Protein AF-A0A9X0D3Z3-F1 (afdb_monomer)

pLDDT: mean 90.57, std 7.13, range [52.97, 96.5]

Radius of gyration: 14.51 Å; Cα contacts (8 Å, |Δi|>4): 92; chains: 1; bounding box: 49×24×41 Å

Nearest PDB structures (foldseek):
  8t8a-assembly1_C-2  TM=8.438E-01  e=3.538E-03  Pseudomonas sp.
  8t8a-assembly1_A  TM=8.619E-01  e=6.961E-03  Pseudomonas sp.
  8jhe-assembly1_A  TM=8.313E-01  e=6.506E-03  synthetic construct
  8t8a-assembly1_B-2  TM=8.607E-01  e=1.118E-02  Pseudomonas sp.
  7eii-assembly1_B  TM=8.572E-01  e=1.045E-02  synthetic construct

Organism: NCBI:txid174260

Secondary structure (DSSP, 8-state):
------SS-----PPTT-SS-HHHHHHHHT-SSTTS-----SGGGSSS-SSHHHHHHHHHHHHHHHH--S-TT-

Structure (mmCIF, N/CA/C/O backbone):
data_AF-A0A9X0D3Z3-F1
#
_entry.id   AF-A0A9X0D3Z3-F1
#
loop_
_atom_site.group_PDB
_atom_site.id
_atom_site.type_symbol
_atom_site.label_atom_id
_atom_site.label_alt_id
_atom_site.label_comp_id
_atom_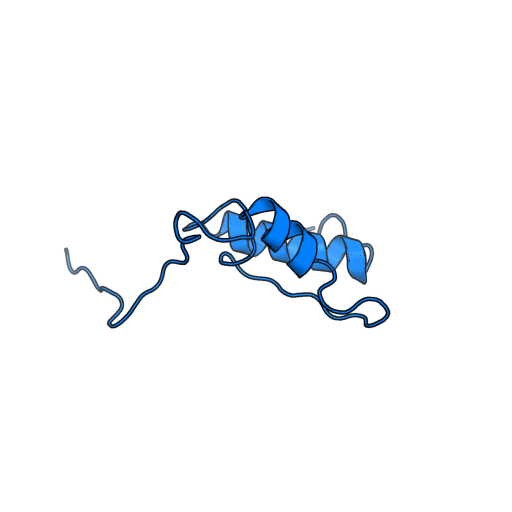site.labe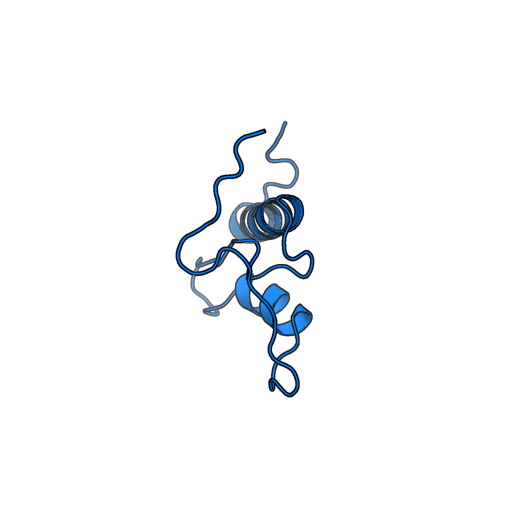l_asym_id
_atom_site.label_entity_id
_atom_site.label_seq_id
_atom_site.pdbx_PDB_ins_code
_atom_site.Cartn_x
_atom_site.Cartn_y
_atom_site.Cartn_z
_atom_site.occupancy
_atom_site.B_iso_or_equiv
_atom_site.auth_seq_id
_atom_site.auth_comp_id
_atom_site.auth_asym_id
_atom_site.auth_atom_id
_atom_site.pdbx_PDB_model_num
ATOM 1 N N . MET A 1 1 ? 32.011 -11.926 -0.208 1.00 52.97 1 MET A N 1
ATOM 2 C CA . MET A 1 1 ? 30.651 -11.392 0.015 1.00 52.97 1 MET A CA 1
ATOM 3 C C . MET A 1 1 ? 29.688 -12.320 -0.701 1.00 52.97 1 MET A C 1
ATOM 5 O O . MET A 1 1 ? 29.925 -12.590 -1.870 1.00 52.97 1 MET A O 1
ATOM 9 N N . VAL A 1 2 ? 28.703 -12.889 -0.004 1.00 74.69 2 VAL A N 1
ATOM 10 C CA . VAL A 1 2 ? 27.691 -13.764 -0.618 1.00 74.69 2 VAL A CA 1
ATOM 11 C C . VAL A 1 2 ? 26.433 -12.928 -0.800 1.00 74.69 2 VAL A C 1
ATOM 13 O O . VAL A 1 2 ? 25.850 -12.490 0.188 1.00 74.69 2 VAL A O 1
ATOM 16 N N . PHE A 1 3 ? 26.043 -12.680 -2.046 1.00 79.19 3 PHE A N 1
ATOM 17 C CA . PHE A 1 3 ? 24.778 -12.026 -2.365 1.00 79.19 3 PHE A CA 1
ATOM 18 C C . PHE A 1 3 ? 23.706 -13.098 -2.559 1.00 79.19 3 PHE A C 1
ATOM 20 O O . PHE A 1 3 ? 23.938 -14.085 -3.258 1.00 79.19 3 PHE A O 1
ATOM 27 N N . LYS A 1 4 ? 22.546 -12.916 -1.927 1.00 78.56 4 LYS A N 1
ATOM 28 C CA . LYS A 1 4 ? 21.339 -13.701 -2.200 1.00 78.56 4 LYS A CA 1
ATOM 29 C C . LYS A 1 4 ? 20.353 -12.803 -2.929 1.00 78.56 4 LYS A C 1
ATOM 31 O O . LYS A 1 4 ? 20.022 -11.731 -2.429 1.00 78.56 4 LYS A O 1
ATOM 36 N N . TYR A 1 5 ? 19.923 -13.245 -4.100 1.00 79.44 5 TYR A N 1
ATOM 37 C CA . TYR A 1 5 ? 18.914 -12.570 -4.904 1.00 79.44 5 TYR A CA 1
ATOM 38 C C . TYR A 1 5 ? 17.574 -13.283 -4.745 1.00 79.44 5 TYR A C 1
ATOM 40 O O . TYR A 1 5 ? 17.529 -14.458 -4.383 1.00 79.44 5 TYR A O 1
ATOM 48 N N . TRP A 1 6 ? 16.494 -12.556 -4.999 1.00 80.12 6 TRP A N 1
ATOM 49 C CA . TRP A 1 6 ? 15.161 -13.134 -5.103 1.00 80.12 6 TRP A CA 1
ATOM 50 C C . TRP A 1 6 ? 15.013 -13.841 -6.453 1.00 80.12 6 TRP A C 1
ATOM 52 O O . TRP A 1 6 ? 15.444 -13.297 -7.469 1.00 80.12 6 TRP A O 1
ATOM 62 N N . ASP A 1 7 ? 14.387 -15.020 -6.469 1.00 81.38 7 ASP A N 1
ATOM 63 C CA . ASP A 1 7 ? 14.295 -15.865 -7.672 1.00 81.38 7 ASP A CA 1
ATOM 64 C C . ASP A 1 7 ? 13.358 -15.305 -8.757 1.00 81.38 7 ASP A C 1
ATOM 66 O O . ASP A 1 7 ? 13.464 -15.680 -9.923 1.00 81.38 7 ASP A O 1
ATOM 70 N N . THR A 1 8 ? 12.425 -14.421 -8.391 1.00 77.44 8 THR A N 1
ATOM 71 C CA . THR A 1 8 ? 11.387 -13.912 -9.300 1.00 77.44 8 THR A CA 1
ATOM 72 C C . THR A 1 8 ? 11.381 -12.391 -9.371 1.00 77.44 8 THR A C 1
ATOM 74 O O . THR A 1 8 ? 11.808 -11.810 -10.367 1.00 77.44 8 THR A O 1
ATOM 77 N N . THR A 1 9 ? 10.860 -11.707 -8.357 1.00 74.88 9 THR A N 1
ATOM 78 C CA . THR A 1 9 ? 10.828 -10.239 -8.292 1.00 74.88 9 THR A CA 1
ATOM 79 C C . THR A 1 9 ? 10.477 -9.808 -6.873 1.00 74.88 9 THR A C 1
ATOM 81 O O . THR A 1 9 ? 9.600 -10.396 -6.251 1.00 74.88 9 THR A O 1
ATOM 84 N N . CYS A 1 10 ? 11.146 -8.779 -6.359 1.00 81.31 10 CYS A N 1
ATOM 85 C CA . CYS A 1 10 ? 10.890 -8.224 -5.023 1.00 81.31 10 CYS A CA 1
ATOM 86 C C . CYS A 1 10 ? 10.466 -6.751 -5.052 1.00 81.31 10 CYS A C 1
ATOM 88 O O . CYS A 1 10 ? 10.376 -6.123 -4.003 1.00 81.31 10 CYS A O 1
ATOM 90 N N . TRP A 1 11 ? 10.249 -6.198 -6.247 1.00 85.62 11 TRP A N 1
ATOM 91 C CA . TRP A 1 11 ? 10.010 -4.776 -6.461 1.00 85.62 11 TRP A CA 1
ATOM 92 C C . TRP A 1 11 ? 8.718 -4.563 -7.238 1.00 85.62 11 TRP A C 1
ATOM 94 O O . TRP A 1 11 ? 8.451 -5.280 -8.206 1.00 85.62 11 TRP A O 1
ATOM 104 N N . HIS A 1 12 ? 7.967 -3.536 -6.856 1.00 90.56 12 HIS A N 1
ATOM 105 C CA . HIS A 1 12 ? 6.777 -3.100 -7.570 1.00 90.56 12 HIS A CA 1
ATOM 106 C C . HIS A 1 12 ? 7.075 -1.794 -8.299 1.00 90.56 12 HIS A C 1
ATOM 108 O O . HIS A 1 12 ? 7.695 -0.889 -7.753 1.00 90.56 12 HIS A O 1
ATOM 114 N N . GLN A 1 13 ? 6.636 -1.691 -9.552 1.00 88.38 13 GLN A N 1
ATOM 115 C CA . GLN A 1 13 ? 6.759 -0.464 -10.333 1.00 88.38 13 GLN A CA 1
ATOM 116 C C . GLN A 1 13 ? 5.457 -0.186 -11.072 1.00 88.38 13 GLN A C 1
ATOM 118 O O . GLN A 1 13 ? 4.850 -1.085 -11.660 1.00 88.38 13 GLN A O 1
ATOM 123 N N . THR A 1 14 ? 5.033 1.077 -11.082 1.00 90.00 14 THR A N 1
ATOM 124 C CA . THR A 1 14 ? 3.913 1.501 -11.923 1.00 90.00 14 THR A CA 1
ATOM 125 C C . THR A 1 14 ? 4.366 1.521 -13.377 1.00 90.00 14 THR A C 1
ATOM 127 O O . THR A 1 14 ? 5.272 2.262 -13.756 1.00 90.00 14 THR A O 1
ATOM 130 N N . LYS A 1 15 ? 3.724 0.704 -14.213 1.00 90.75 15 LYS A N 1
ATOM 131 C CA . LYS A 1 15 ? 4.035 0.614 -15.640 1.00 90.75 15 LYS A CA 1
ATOM 132 C C . LYS A 1 15 ? 3.783 1.961 -16.331 1.00 90.75 15 LYS A C 1
ATOM 134 O O . LYS A 1 15 ? 2.725 2.565 -16.143 1.00 90.75 15 LYS A O 1
ATOM 139 N N . ALA A 1 16 ? 4.711 2.402 -17.179 1.00 91.56 16 ALA A N 1
ATOM 140 C CA . ALA A 1 16 ? 4.524 3.599 -17.998 1.00 91.56 16 ALA A CA 1
ATOM 141 C C . ALA A 1 16 ? 3.259 3.487 -18.872 1.00 91.56 16 ALA A C 1
ATOM 143 O O . ALA A 1 16 ? 2.985 2.433 -19.450 1.00 91.56 16 ALA A O 1
ATOM 144 N N . GLY A 1 17 ? 2.487 4.574 -18.955 1.00 94.06 17 GLY A N 1
ATOM 145 C CA . GLY A 1 17 ? 1.209 4.597 -19.674 1.00 94.06 17 GLY A CA 1
ATOM 146 C C . GLY A 1 17 ? 0.051 3.896 -18.952 1.00 94.06 17 GLY A C 1
ATOM 147 O O . GLY A 1 17 ? -0.981 3.660 -19.572 1.00 94.06 17 GLY A O 1
ATOM 148 N N . SER A 1 18 ? 0.199 3.547 -17.669 1.00 93.25 18 SER A N 1
ATOM 149 C CA . SER A 1 18 ? -0.932 3.091 -16.850 1.00 93.25 18 SER A CA 1
ATOM 150 C C . SER A 1 18 ? -1.979 4.196 -16.697 1.00 93.25 18 SER A C 1
ATOM 152 O O . SER A 1 18 ? -1.639 5.370 -16.573 1.00 93.25 18 SER A O 1
ATOM 154 N N . ASN A 1 19 ? -3.251 3.803 -16.625 1.00 95.44 19 ASN A N 1
ATOM 155 C CA . ASN A 1 19 ? -4.376 4.726 -16.423 1.00 95.44 19 ASN A CA 1
ATOM 156 C C . ASN A 1 19 ? -4.475 5.273 -14.988 1.00 95.44 19 ASN A C 1
ATOM 158 O O . ASN A 1 19 ? -5.329 6.110 -14.716 1.00 95.44 19 ASN A O 1
ATOM 162 N N . ALA A 1 20 ? -3.642 4.776 -14.073 1.00 92.44 20 ALA A N 1
ATOM 163 C CA . ALA A 1 20 ? -3.573 5.215 -12.689 1.00 92.44 20 ALA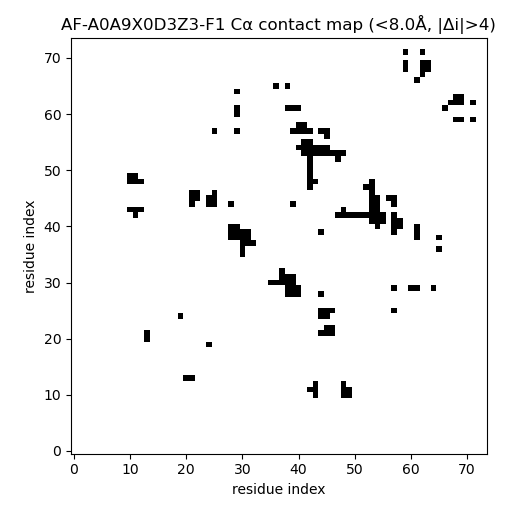 A CA 1
ATOM 16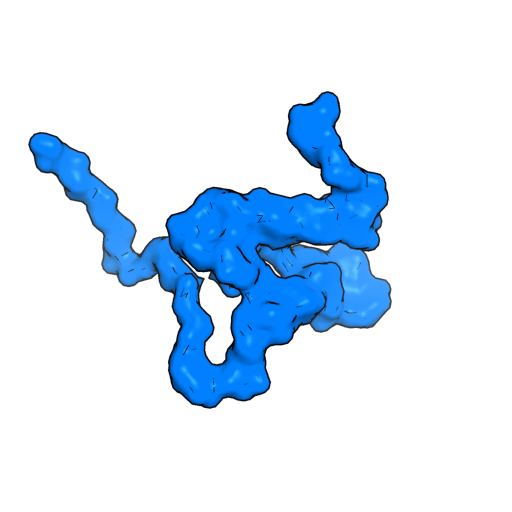4 C C . ALA A 1 20 ? -2.118 5.514 -12.329 1.00 92.44 20 ALA A C 1
ATOM 166 O O . ALA A 1 20 ? -1.215 4.722 -12.621 1.00 92.44 20 ALA A O 1
ATOM 167 N N . SER A 1 21 ? -1.902 6.660 -11.692 1.00 92.94 21 SER A N 1
ATOM 168 C CA . SER A 1 21 ? -0.624 6.995 -11.082 1.00 92.94 21 SER A CA 1
ATOM 169 C C . SER A 1 21 ? -0.459 6.261 -9.753 1.00 92.94 21 SER A C 1
ATOM 171 O O . SER A 1 21 ? -1.404 5.720 -9.176 1.00 92.94 21 SER A O 1
ATOM 173 N N . ARG A 1 22 ? 0.754 6.295 -9.206 1.00 91.56 22 ARG A N 1
ATOM 174 C CA . ARG A 1 22 ? 1.002 5.742 -7.874 1.00 91.56 22 ARG A CA 1
ATOM 175 C C . ARG A 1 22 ? 0.324 6.543 -6.756 1.00 91.56 22 ARG A C 1
ATOM 177 O O . ARG A 1 22 ? -0.024 5.972 -5.730 1.00 91.56 22 ARG A O 1
ATOM 184 N N . TYR A 1 23 ? 0.061 7.832 -6.982 1.00 94.31 23 TYR A N 1
ATOM 185 C CA . TYR A 1 23 ? -0.764 8.644 -6.084 1.00 94.31 23 TYR A CA 1
ATOM 186 C C . TYR A 1 23 ? -2.222 8.172 -6.079 1.00 94.31 23 TYR A C 1
ATOM 188 O O . TYR A 1 23 ? -2.837 8.098 -5.016 1.00 94.31 23 TYR A O 1
ATOM 196 N N . ASP A 1 24 ? -2.759 7.809 -7.247 1.00 95.25 24 ASP A N 1
ATOM 197 C CA . ASP A 1 24 ? -4.112 7.255 -7.354 1.00 95.25 24 ASP A CA 1
ATOM 198 C C . ASP A 1 24 ? -4.205 5.901 -6.641 1.00 95.25 24 ASP A C 1
ATOM 200 O O . ASP A 1 24 ? -5.169 5.655 -5.918 1.00 95.25 24 ASP A O 1
ATOM 204 N N . LEU A 1 25 ? -3.175 5.057 -6.782 1.00 93.94 25 LEU A N 1
ATOM 205 C CA . LEU A 1 25 ? -3.076 3.773 -6.084 1.00 93.94 25 LEU A CA 1
ATOM 206 C C . LEU A 1 25 ? -2.977 3.937 -4.561 1.00 93.94 25 LEU A C 1
ATOM 208 O O . LEU A 1 25 ? -3.730 3.275 -3.853 1.00 93.94 25 LEU A O 1
ATOM 212 N N . GLU A 1 26 ? -2.118 4.830 -4.050 1.00 95.31 26 GLU A N 1
ATOM 213 C CA . GLU A 1 26 ? -2.002 5.089 -2.601 1.00 95.31 26 GLU A CA 1
ATOM 214 C C . GLU A 1 26 ? -3.324 5.616 -2.028 1.00 95.31 26 GLU A C 1
ATOM 216 O O . GLU A 1 26 ? -3.745 5.218 -0.942 1.00 95.31 26 GLU A O 1
ATOM 221 N N . LYS A 1 27 ? -4.031 6.470 -2.779 1.00 94.75 27 LYS A N 1
ATOM 222 C CA . LYS A 1 27 ? -5.357 6.954 -2.385 1.00 94.75 27 LYS A CA 1
ATOM 223 C C . LYS A 1 27 ? -6.400 5.837 -2.378 1.00 94.75 27 LYS A C 1
ATOM 225 O O . LYS A 1 27 ? -7.181 5.752 -1.436 1.00 94.75 27 LYS A O 1
ATOM 230 N N . TRP A 1 28 ? -6.426 5.000 -3.413 1.00 95.25 28 TRP A N 1
ATOM 231 C CA . TRP A 1 28 ? -7.353 3.873 -3.514 1.00 95.25 28 TRP A CA 1
ATOM 232 C C . TRP A 1 28 ? -7.113 2.837 -2.410 1.00 95.25 28 TRP A C 1
ATOM 234 O O . TRP A 1 28 ? -8.069 2.389 -1.786 1.00 95.2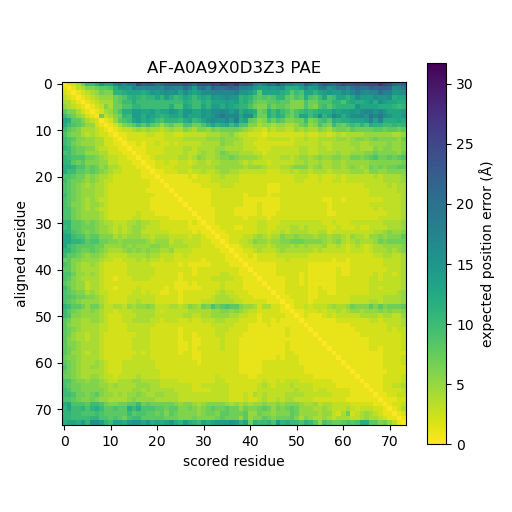5 28 TRP A O 1
ATOM 244 N N . ALA A 1 29 ? -5.855 2.511 -2.108 1.00 95.19 29 ALA A N 1
ATOM 245 C CA . ALA A 1 29 ? -5.488 1.479 -1.137 1.00 95.19 29 ALA A CA 1
ATOM 246 C C . ALA A 1 29 ? -5.961 1.782 0.297 1.00 95.19 29 ALA A C 1
ATOM 248 O O . ALA A 1 29 ? -6.214 0.863 1.077 1.00 95.19 29 ALA A O 1
ATOM 249 N N . LYS A 1 30 ? -6.158 3.063 0.629 1.00 93.81 30 LYS A N 1
ATOM 250 C CA . LYS A 1 30 ? -6.743 3.500 1.903 1.00 93.81 30 LYS A CA 1
ATOM 251 C C . LYS A 1 30 ? -8.213 3.122 2.060 1.00 93.81 30 LYS A C 1
ATOM 253 O O . LYS A 1 30 ? -8.667 2.925 3.176 1.00 93.81 30 LYS A O 1
ATOM 258 N N . ARG A 1 31 ? -8.977 3.049 0.969 1.00 92.94 31 ARG A N 1
ATOM 259 C CA . ARG A 1 31 ? -10.388 2.641 1.012 1.00 92.94 31 ARG A CA 1
ATOM 260 C C . ARG A 1 31 ? -10.820 2.018 -0.318 1.00 92.94 31 ARG A C 1
ATOM 262 O O . ARG A 1 31 ? -11.593 2.627 -1.061 1.00 92.94 31 ARG A O 1
ATOM 269 N N . PRO A 1 32 ? -10.329 0.810 -0.638 1.00 94.75 32 PRO A N 1
ATOM 270 C CA . PRO A 1 32 ? -10.590 0.163 -1.920 1.00 94.75 32 PRO A CA 1
ATOM 271 C C . PRO A 1 32 ? -12.067 -0.196 -2.112 1.00 94.75 32 PRO A C 1
ATOM 273 O O . PRO A 1 32 ? -12.545 -0.212 -3.246 1.00 94.75 32 PRO A O 1
ATOM 276 N N . PHE A 1 33 ? -12.786 -0.438 -1.011 1.00 94.12 33 PHE A N 1
ATOM 277 C CA . PHE A 1 33 ? -14.207 -0.777 -0.986 1.00 94.12 33 PHE A CA 1
ATOM 278 C C . PHE A 1 33 ? -14.964 0.239 -0.112 1.00 94.12 33 PHE A C 1
ATOM 280 O O . PHE A 1 33 ? -14.934 0.160 1.120 1.00 94.12 33 PHE A O 1
ATOM 287 N N . PRO A 1 34 ? -15.611 1.252 -0.718 1.00 89.00 34 PRO A N 1
ATOM 288 C CA . PRO A 1 34 ? -16.392 2.233 0.029 1.00 89.00 34 PRO A CA 1
ATOM 289 C C . PRO A 1 34 ? -17.473 1.560 0.886 1.00 89.00 34 PRO A C 1
ATOM 291 O O . PRO A 1 34 ? -18.241 0.745 0.387 1.00 89.00 34 PRO A O 1
ATOM 294 N N . GLY A 1 35 ? -17.541 1.912 2.174 1.00 88.75 35 GLY A N 1
ATOM 295 C CA . GLY A 1 35 ? -18.494 1.325 3.128 1.00 88.75 35 GLY A CA 1
ATOM 296 C C . GLY A 1 35 ? -18.004 0.069 3.859 1.00 88.75 35 GLY A C 1
ATOM 297 O O . GLY A 1 35 ? -18.595 -0.290 4.869 1.00 88.75 35 GLY A O 1
ATOM 298 N N . GLU A 1 36 ? -16.890 -0.537 3.438 1.00 92.31 36 GLU A N 1
ATOM 299 C CA . GLU A 1 36 ? -16.284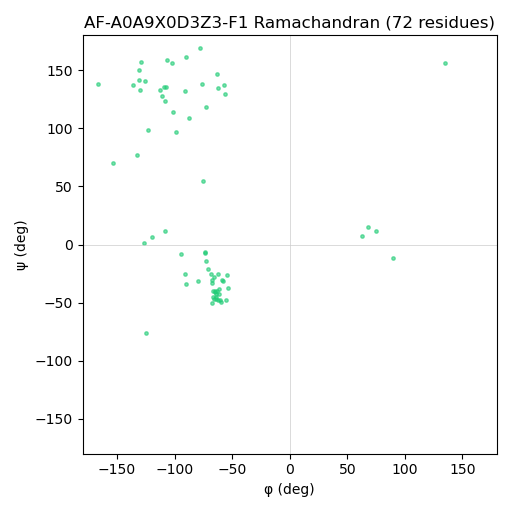 -1.692 4.120 1.00 92.31 36 GLU A CA 1
ATOM 300 C C . GLU A 1 36 ? -14.980 -1.293 4.809 1.00 92.31 36 GLU A C 1
ATOM 302 O O . GLU A 1 36 ? -14.169 -0.593 4.209 1.00 92.31 36 GLU A O 1
ATOM 307 N N . GLU A 1 37 ? -14.756 -1.735 6.049 1.00 89.88 37 GLU A N 1
ATOM 308 C CA . GLU A 1 37 ? -13.528 -1.469 6.822 1.00 89.88 37 GLU A CA 1
ATOM 309 C C . GLU A 1 37 ? -12.344 -2.323 6.330 1.00 89.88 37 GLU A C 1
ATOM 311 O O . GLU A 1 37 ? -11.730 -3.083 7.078 1.00 89.88 37 GLU A O 1
ATOM 316 N N . ILE A 1 38 ? -12.052 -2.230 5.032 1.00 93.25 38 ILE A N 1
ATOM 317 C CA . ILE A 1 38 ? -10.963 -2.931 4.357 1.00 93.25 38 ILE A CA 1
ATOM 318 C C . ILE A 1 38 ? -9.930 -1.908 3.908 1.00 93.25 38 ILE A C 1
ATOM 320 O O . ILE A 1 38 ? -10.261 -0.908 3.272 1.00 93.25 38 ILE A O 1
ATOM 324 N N . TYR A 1 39 ? -8.670 -2.215 4.199 1.00 94.25 39 TYR A N 1
ATOM 325 C CA . TYR A 1 39 ? -7.506 -1.404 3.871 1.00 94.25 39 TYR A CA 1
ATOM 326 C C . TYR A 1 39 ? -6.461 -2.292 3.205 1.00 94.25 39 TYR A C 1
ATOM 328 O O . TYR A 1 39 ? -6.272 -3.445 3.597 1.00 94.25 39 TYR A O 1
ATOM 336 N N . VAL A 1 40 ? -5.771 -1.757 2.203 1.00 96.50 40 VAL A N 1
ATOM 337 C CA . VAL A 1 40 ? -4.677 -2.444 1.518 1.00 96.50 40 VAL A CA 1
ATOM 338 C C . VAL A 1 40 ? -3.378 -1.739 1.873 1.00 96.50 40 VAL A C 1
ATOM 340 O O . VAL A 1 40 ? -3.252 -0.523 1.748 1.00 96.50 40 VAL A O 1
ATOM 343 N N . VAL A 1 41 ? -2.409 -2.519 2.339 1.00 96.00 41 VAL A N 1
ATOM 344 C CA . VAL A 1 41 ? -1.114 -2.025 2.809 1.00 96.00 41 VAL A CA 1
ATOM 345 C C . VAL A 1 41 ? 0.013 -2.796 2.137 1.00 96.00 41 VAL A C 1
ATOM 347 O O . VAL A 1 41 ? -0.166 -3.919 1.667 1.00 96.00 41 VAL A O 1
ATOM 350 N N . GLY A 1 42 ? 1.184 -2.181 2.096 1.00 95.06 42 GLY A N 1
ATOM 351 C CA . GLY A 1 42 ? 2.384 -2.711 1.473 1.00 95.06 42 GLY A CA 1
ATOM 352 C C . GLY A 1 42 ? 3.086 -1.650 0.636 1.00 95.06 42 GLY A C 1
ATOM 353 O O . GLY A 1 42 ? 2.470 -0.701 0.155 1.00 95.06 42 GLY A O 1
ATOM 354 N N . GLU A 1 43 ? 4.387 -1.843 0.436 1.00 95.12 43 GLU A N 1
ATOM 355 C CA . GLU A 1 43 ? 5.235 -0.952 -0.366 1.00 95.12 43 GLU A CA 1
ATOM 356 C C . GLU A 1 43 ? 4.671 -0.728 -1.781 1.00 95.12 43 GLU A C 1
ATOM 358 O O . GLU A 1 43 ? 4.651 0.406 -2.254 1.00 95.12 43 GLU A O 1
ATOM 363 N N . ALA A 1 44 ? 4.085 -1.766 -2.389 1.00 93.50 44 ALA A N 1
ATOM 364 C CA . ALA A 1 44 ? 3.439 -1.710 -3.702 1.00 93.50 44 ALA A CA 1
ATOM 365 C C . ALA A 1 44 ? 2.346 -0.633 -3.828 1.00 93.50 44 ALA A C 1
ATOM 367 O O . ALA A 1 44 ? 2.047 -0.170 -4.930 1.00 93.50 44 ALA A O 1
ATOM 368 N N . TYR A 1 45 ? 1.735 -0.259 -2.703 1.00 95.00 45 TYR A N 1
ATOM 369 C CA . TYR A 1 45 ? 0.614 0.673 -2.620 1.00 95.00 45 TYR A CA 1
ATOM 370 C C . TYR A 1 45 ? 1.015 2.024 -2.024 1.00 95.00 45 TYR A C 1
ATOM 372 O O . TYR A 1 45 ? 0.152 2.836 -1.706 1.00 95.00 45 TYR A O 1
ATOM 380 N N . SER A 1 46 ? 2.315 2.281 -1.874 1.00 94.94 46 SER A N 1
ATOM 381 C CA . SER A 1 46 ? 2.835 3.582 -1.469 1.00 94.94 46 SER A CA 1
ATOM 382 C C . SER A 1 46 ? 3.490 4.307 -2.638 1.00 94.94 46 SER A C 1
ATOM 384 O O . SER A 1 46 ? 3.921 3.690 -3.610 1.00 94.94 46 SER A O 1
ATOM 386 N N . ILE A 1 47 ? 3.610 5.632 -2.523 1.00 94.38 47 ILE A N 1
ATOM 387 C CA . ILE A 1 47 ? 4.469 6.457 -3.387 1.00 94.38 47 ILE A CA 1
ATOM 388 C C . ILE A 1 47 ? 5.970 6.288 -3.095 1.00 94.38 47 ILE A C 1
ATOM 390 O O . ILE A 1 47 ? 6.795 6.698 -3.909 1.00 94.38 47 ILE A O 1
ATOM 394 N N . ILE A 1 48 ? 6.336 5.679 -1.966 1.00 93.19 48 ILE A N 1
ATOM 395 C CA . ILE A 1 48 ? 7.720 5.326 -1.634 1.00 93.19 48 ILE A CA 1
ATOM 396 C C . ILE A 1 48 ? 7.897 3.843 -1.982 1.00 93.19 48 ILE A C 1
ATOM 398 O O . ILE A 1 48 ? 7.472 2.982 -1.225 1.00 93.19 48 ILE A O 1
ATOM 402 N N . ASP A 1 49 ? 8.436 3.540 -3.163 1.00 87.56 49 ASP A N 1
ATOM 403 C CA . ASP A 1 49 ? 8.700 2.165 -3.619 1.00 87.56 49 ASP A CA 1
ATOM 404 C C . ASP A 1 49 ? 10.096 1.726 -3.210 1.00 87.56 4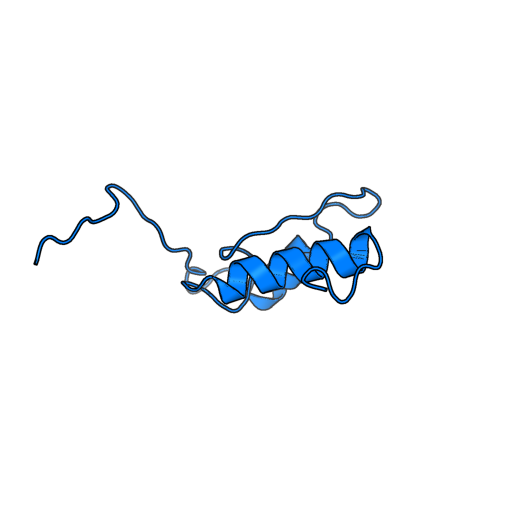9 ASP A C 1
ATOM 406 O O . ASP A 1 49 ? 10.964 2.545 -2.945 1.00 87.56 49 ASP A O 1
ATOM 410 N N . ALA A 1 50 ? 10.320 0.420 -3.207 1.00 89.44 50 ALA A N 1
ATOM 411 C CA . ALA A 1 50 ? 11.583 -0.239 -2.928 1.00 89.44 50 ALA A CA 1
ATOM 412 C C . ALA A 1 50 ? 12.154 -0.035 -1.513 1.00 89.44 50 ALA A C 1
ATOM 414 O O . ALA A 1 50 ? 13.257 -0.499 -1.221 1.00 89.44 50 ALA A O 1
ATOM 415 N N . TRP A 1 51 ? 11.397 0.587 -0.611 1.00 90.94 51 TRP A N 1
ATOM 416 C CA . TRP A 1 51 ? 11.840 0.865 0.751 1.00 90.94 51 TRP A CA 1
ATOM 417 C C . TRP A 1 51 ? 10.800 0.436 1.786 1.00 90.94 51 TRP A C 1
ATOM 419 O O . TRP A 1 51 ? 9.589 0.465 1.542 1.00 90.94 51 TRP A O 1
ATOM 429 N N . ASN A 1 52 ? 11.273 0.063 2.975 1.00 93.88 52 ASN A N 1
ATOM 430 C CA . ASN A 1 52 ? 10.424 -0.257 4.123 1.00 93.88 52 ASN A CA 1
ATOM 431 C C . ASN A 1 52 ? 9.530 0.929 4.511 1.00 93.88 52 ASN A C 1
ATOM 433 O O . ASN A 1 52 ? 8.402 0.714 4.950 1.00 93.88 52 ASN A O 1
ATOM 437 N N . GLU A 1 53 ? 9.982 2.166 4.296 1.00 95.38 53 GLU A N 1
ATOM 438 C CA . GLU A 1 53 ? 9.207 3.379 4.559 1.00 95.38 53 GLU A CA 1
ATOM 439 C C . GLU A 1 53 ? 7.889 3.407 3.775 1.00 95.38 53 GLU A C 1
ATOM 441 O O . GLU A 1 53 ? 6.896 3.916 4.290 1.00 95.38 53 GLU A O 1
ATOM 446 N N . GLY A 1 54 ? 7.833 2.818 2.576 1.00 95.25 54 GLY A N 1
ATOM 447 C CA . GLY A 1 54 ? 6.584 2.671 1.826 1.00 95.25 54 GLY A CA 1
ATOM 448 C C . GLY A 1 54 ? 5.586 1.750 2.517 1.00 95.25 54 GLY A C 1
ATOM 449 O O . GLY A 1 54 ? 4.414 2.096 2.689 1.00 95.25 54 GLY A O 1
ATOM 450 N N . ALA A 1 55 ? 6.062 0.590 2.974 1.00 95.38 55 ALA A N 1
ATOM 451 C CA . ALA A 1 55 ? 5.239 -0.352 3.723 1.00 95.38 55 ALA A CA 1
ATOM 452 C C . ALA A 1 55 ? 4.741 0.271 5.038 1.00 95.38 55 ALA A C 1
ATOM 454 O O . ALA A 1 55 ? 3.537 0.246 5.295 1.00 95.38 55 ALA A O 1
ATOM 455 N N . LEU A 1 56 ? 5.629 0.910 5.809 1.00 96.12 56 LEU A N 1
ATOM 456 C CA . LEU A 1 56 ? 5.277 1.598 7.056 1.00 96.12 56 LEU A CA 1
ATOM 457 C C . LEU A 1 56 ? 4.251 2.707 6.815 1.00 96.12 56 LEU A C 1
ATOM 459 O O . LEU A 1 56 ? 3.200 2.729 7.447 1.00 96.12 56 LEU A O 1
ATOM 463 N N . ARG A 1 57 ? 4.497 3.581 5.835 1.00 95.44 57 ARG A N 1
ATOM 464 C CA . ARG A 1 57 ? 3.582 4.667 5.467 1.00 95.44 57 ARG A CA 1
ATOM 465 C C . ARG A 1 57 ? 2.182 4.156 5.129 1.00 95.44 57 ARG A C 1
ATOM 467 O O . ARG A 1 57 ? 1.202 4.702 5.631 1.00 95.44 57 ARG A O 1
ATOM 474 N N . SER A 1 58 ? 2.080 3.119 4.295 1.00 96.31 58 SER A N 1
ATOM 475 C CA . SER A 1 58 ? 0.783 2.532 3.932 1.00 96.31 58 SER A CA 1
ATOM 476 C C . SER A 1 58 ? 0.059 1.928 5.145 1.00 96.31 58 SER A C 1
ATOM 478 O O . SER A 1 58 ? -1.139 2.152 5.318 1.00 96.31 58 SER A O 1
ATOM 480 N N . ALA A 1 59 ? 0.789 1.252 6.040 1.00 96.31 59 ALA A N 1
ATOM 481 C CA . ALA A 1 59 ? 0.242 0.711 7.280 1.00 96.31 59 ALA A CA 1
ATOM 482 C C . ALA A 1 59 ? -0.239 1.820 8.227 1.00 96.31 59 ALA A C 1
ATOM 484 O O . ALA A 1 59 ? -1.313 1.707 8.811 1.00 96.31 59 ALA A O 1
ATOM 485 N N . TYR A 1 60 ? 0.502 2.925 8.333 1.00 95.94 60 TYR A N 1
ATOM 486 C CA . TYR A 1 60 ? 0.129 4.055 9.189 1.00 95.94 60 TYR A CA 1
ATOM 487 C C . TYR A 1 60 ? -1.114 4.767 8.677 1.00 95.94 60 TYR A C 1
ATOM 489 O O . TYR A 1 60 ? -1.931 5.211 9.479 1.00 95.94 60 TYR A O 1
ATOM 497 N N . TYR A 1 61 ? -1.322 4.817 7.359 1.00 94.94 61 TYR A N 1
ATOM 498 C CA . TYR A 1 61 ? -2.589 5.298 6.819 1.00 94.94 61 TYR A CA 1
ATOM 499 C C . TYR A 1 61 ? -3.764 4.407 7.193 1.00 94.94 61 TYR A C 1
ATOM 501 O O . TYR A 1 61 ? -4.778 4.936 7.640 1.00 94.94 61 TYR A O 1
ATOM 509 N N . ALA A 1 62 ? -3.622 3.087 7.073 1.00 94.94 62 ALA A N 1
ATOM 510 C CA . ALA A 1 62 ? -4.674 2.167 7.491 1.00 94.94 62 ALA A CA 1
ATOM 511 C C . ALA A 1 62 ? -4.984 2.310 8.990 1.00 94.94 62 ALA A C 1
ATOM 513 O O . ALA A 1 62 ? -6.140 2.479 9.363 1.00 94.94 62 ALA A O 1
ATOM 514 N N . LEU A 1 63 ? -3.955 2.330 9.842 1.00 95.31 63 LEU A N 1
ATOM 515 C CA . LEU A 1 63 ? -4.095 2.484 11.295 1.00 95.31 63 LEU A CA 1
ATOM 516 C C . LEU A 1 63 ? -4.752 3.813 11.684 1.00 95.31 63 LEU A C 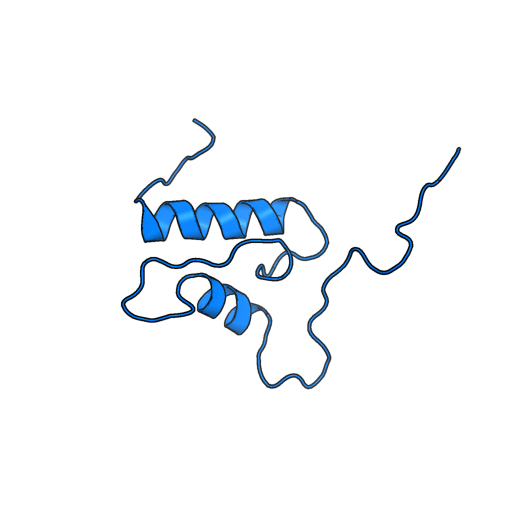1
ATOM 518 O O . LEU A 1 63 ? -5.652 3.837 12.526 1.00 95.31 63 LEU A O 1
ATOM 522 N N . LYS A 1 64 ? -4.356 4.910 11.035 1.00 94.75 64 LYS A N 1
ATOM 523 C CA . LYS A 1 64 ? -4.940 6.228 11.276 1.00 94.75 64 LYS A CA 1
ATOM 524 C C . LYS A 1 64 ? -6.390 6.313 10.807 1.00 94.75 64 LYS A C 1
ATOM 526 O O . LYS A 1 64 ? -7.239 6.781 11.556 1.00 94.75 64 LYS A O 1
ATOM 531 N N . GLU A 1 65 ? -6.677 5.903 9.575 1.00 91.75 65 GLU A N 1
ATOM 532 C CA . GLU A 1 65 ? -7.997 6.098 8.964 1.00 91.75 65 GLU A CA 1
ATOM 533 C C . GLU A 1 65 ? -9.029 5.066 9.439 1.00 91.75 65 GLU A C 1
ATOM 535 O O . GLU A 1 65 ? -10.204 5.405 9.531 1.00 91.75 65 GLU A O 1
ATOM 540 N N . GLY A 1 66 ? -8.609 3.836 9.753 1.00 91.88 66 GLY A N 1
ATOM 541 C CA . GLY A 1 66 ? -9.499 2.777 10.243 1.00 91.88 66 GLY A CA 1
ATOM 542 C C . GLY A 1 66 ? -9.651 2.733 11.761 1.00 91.88 66 GLY A C 1
ATOM 543 O O . GLY A 1 66 ? -10.727 2.421 12.262 1.00 91.88 66 GLY A O 1
ATOM 544 N N . TRP A 1 67 ? -8.596 3.069 12.510 1.00 91.75 67 TRP A N 1
ATOM 545 C CA . TRP A 1 67 ? -8.574 2.895 13.970 1.00 91.75 67 TRP A CA 1
ATOM 546 C C . TRP A 1 67 ? -8.211 4.164 14.749 1.00 91.75 67 TRP A C 1
ATOM 548 O O . TRP A 1 67 ? -8.160 4.125 15.976 1.00 91.75 67 TRP A O 1
ATOM 558 N N . GLY A 1 68 ? -7.972 5.296 14.077 1.00 94.19 68 GLY A N 1
ATOM 559 C CA . GLY A 1 68 ? -7.622 6.559 14.735 1.00 94.19 68 GLY A CA 1
ATOM 560 C C . GLY A 1 68 ? -6.247 6.557 15.413 1.00 94.19 68 GLY A C 1
ATOM 561 O O . GLY A 1 68 ? -5.970 7.435 16.227 1.00 94.19 68 GLY A O 1
ATOM 562 N N . ILE A 1 69 ? -5.385 5.582 15.108 1.00 95.50 69 ILE A N 1
ATOM 563 C CA . ILE A 1 69 ? -4.065 5.436 15.733 1.00 95.50 69 ILE A CA 1
ATOM 564 C C . ILE A 1 69 ? -3.052 6.269 14.945 1.00 95.50 69 ILE A C 1
ATOM 566 O O . ILE A 1 69 ? -2.691 5.924 13.822 1.00 95.50 69 ILE A O 1
ATOM 570 N N . GLU A 1 70 ? -2.586 7.374 15.528 1.00 92.19 70 GLU A N 1
ATOM 571 C CA . GLU A 1 70 ? -1.658 8.296 14.854 1.00 92.19 70 GLU A CA 1
ATOM 572 C C . GLU A 1 70 ? -0.174 7.977 15.084 1.00 92.19 70 GLU A C 1
ATOM 574 O O . GLU A 1 70 ? 0.656 8.344 14.254 1.00 92.19 70 GLU A O 1
ATOM 579 N N . GLN A 1 71 ? 0.167 7.305 16.188 1.00 87.69 71 GLN A N 1
ATOM 580 C CA . GLN A 1 71 ? 1.547 6.991 16.578 1.00 87.69 71 GLN A CA 1
ATOM 581 C C . GLN A 1 71 ? 1.658 5.511 16.978 1.00 87.69 71 GLN A C 1
ATOM 583 O O . GLN A 1 71 ? 1.664 5.183 18.156 1.00 87.69 71 GLN A O 1
ATOM 588 N N . PRO A 1 72 ? 1.695 4.585 16.009 1.00 86.81 72 PRO A N 1
ATOM 589 C CA . PRO A 1 72 ? 1.685 3.150 16.300 1.00 86.81 72 PRO A CA 1
ATOM 590 C C . PRO A 1 72 ? 3.005 2.604 16.869 1.00 86.81 72 PRO A C 1
ATOM 592 O O . PRO A 1 72 ? 3.061 1.441 17.256 1.00 86.81 72 PRO A O 1
ATOM 595 N N . GLU A 1 73 ? 4.061 3.416 16.901 1.00 86.44 73 GLU A N 1
ATOM 596 C CA . GLU A 1 73 ? 5.375 3.039 17.437 1.00 86.44 73 GLU A CA 1
ATOM 597 C C . GLU A 1 73 ? 5.582 3.440 18.911 1.00 86.44 73 GLU A C 1
ATOM 599 O O . GLU A 1 73 ? 6.593 3.058 19.501 1.00 86.44 73 GLU A O 1
ATOM 604 N N . THR A 1 74 ? 4.658 4.210 19.497 1.00 78.75 74 THR A N 1
ATOM 605 C CA . THR A 1 74 ? 4.701 4.693 20.894 1.00 78.75 74 THR A CA 1
ATOM 606 C C . THR A 1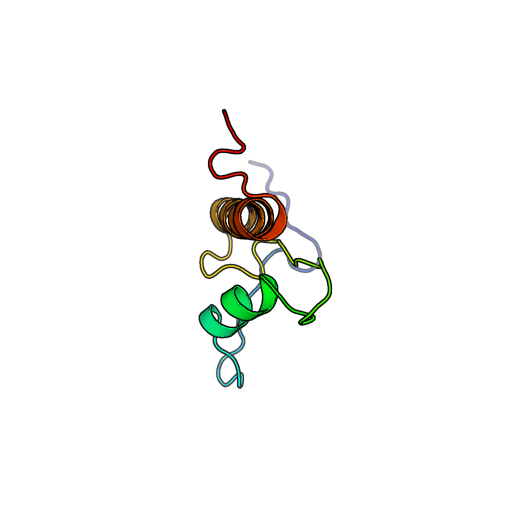 74 ? 3.674 3.987 21.759 1.00 78.75 74 THR A C 1
ATOM 608 O O . THR A 1 74 ? 4.056 3.526 22.856 1.00 78.75 74 THR A O 1
#

Solvent-accessible surface area (backbone atoms only — not comparable to full-atom values): 4663 Å² total; per-residue (Å²): 137,86,85,84,79,76,96,83,76,92,70,66,76,86,60,88,90,52,98,62,55,53,65,53,41,33,59,37,25,58,48,72,45,85,96,49,102,49,64,54,64,32,28,80,38,24,81,42,55,89,41,70,65,8,26,50,51,25,42,48,47,38,37,31,74,76,68,67,42,84,62,90,90,115

Sequence (74 aa):
MVFKYWDTTCWHQTKAGSNASRYDLEKWAKRPFPGEEIYVVGEAYSIIDAWNEGALRSAYYALKEGWGIEQPET

Mean predicted aligned error: 4.49 Å

Foldseek 3Di:
DDDDDDPPDDWADDDPPDPDDLVRQLVCQLPVDPPDLHHHADLNNAPNIPDVVSRVVSVQSSCCVNPVDNCPPD

InterPro domains:
  IPR036188 FAD/NAD(P)-binding domain superfamily [G3DSA:3.50.50.60] (2-65)